Protein AF-A0A8S4QL87-F1 (afdb_monomer)

Sequence (64 aa):
LTIVAETGVNPNVRRHVFCQGVLNGGLNEWQFLYLRRLASNNQADQSAMLRSLGCTTNEQAVQA

Structure (mmCIF, N/CA/C/O backbone):
data_AF-A0A8S4QL87-F1
#
_entry.id   AF-A0A8S4QL87-F1
#
loop_
_atom_site.group_PDB
_atom_site.id
_atom_site.type_symbol
_atom_site.label_atom_id
_atom_site.label_alt_id
_atom_site.label_comp_id
_atom_site.label_asym_id
_atom_site.label_entity_id
_atom_site.label_seq_id
_atom_site.pdbx_PDB_ins_code
_atom_site.Cartn_x
_atom_site.Cartn_y
_atom_site.Cartn_z
_atom_site.occupancy
_atom_site.B_iso_or_equiv
_atom_site.auth_seq_id
_atom_site.auth_comp_id
_atom_site.auth_asym_id
_atom_site.auth_atom_id
_atom_site.pdbx_PDB_model_num
ATOM 1 N N . LEU A 1 1 ? 20.835 -11.909 -0.978 1.00 36.34 1 LEU A N 1
ATOM 2 C CA . LEU A 1 1 ? 20.132 -11.024 -1.933 1.00 36.34 1 LEU A CA 1
ATOM 3 C C . LEU A 1 1 ? 19.198 -11.883 -2.769 1.00 36.34 1 LEU A C 1
ATOM 5 O O . LEU A 1 1 ? 19.606 -12.403 -3.798 1.00 36.34 1 LEU A O 1
ATOM 9 N N . THR A 1 2 ? 17.974 -12.107 -2.301 1.00 35.12 2 THR A N 1
ATOM 10 C CA . THR A 1 2 ? 16.972 -12.791 -3.121 1.00 35.12 2 THR A CA 1
ATOM 11 C C . THR A 1 2 ? 16.288 -11.712 -3.942 1.00 35.12 2 THR A C 1
ATOM 13 O O . THR A 1 2 ? 15.438 -10.988 -3.431 1.00 35.12 2 THR A O 1
ATOM 16 N N . ILE A 1 3 ? 16.716 -11.549 -5.194 1.00 49.59 3 ILE A N 1
ATOM 17 C CA . ILE A 1 3 ? 15.945 -10.800 -6.184 1.00 49.59 3 ILE A CA 1
ATOM 18 C C . ILE A 1 3 ? 14.738 -11.684 -6.493 1.00 49.59 3 ILE A C 1
ATOM 20 O O . ILE A 1 3 ? 14.762 -12.493 -7.416 1.00 49.59 3 ILE A O 1
ATOM 24 N N . VAL A 1 4 ? 13.692 -11.587 -5.671 1.00 52.38 4 VAL A N 1
ATOM 25 C CA . VAL A 1 4 ? 12.364 -11.904 -6.177 1.00 52.38 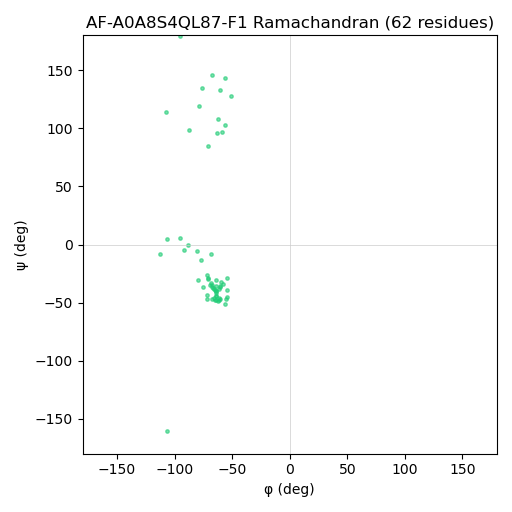4 VAL A CA 1
ATOM 26 C C . VAL A 1 4 ? 12.125 -10.872 -7.267 1.00 52.38 4 VAL A C 1
ATOM 28 O O . VAL A 1 4 ? 12.017 -9.677 -6.997 1.00 52.38 4 VAL A O 1
ATOM 31 N N . ALA A 1 5 ? 12.156 -11.306 -8.524 1.00 46.25 5 ALA A N 1
ATOM 32 C CA . ALA A 1 5 ? 11.522 -10.535 -9.572 1.00 46.25 5 ALA A CA 1
ATOM 33 C C . ALA A 1 5 ? 10.054 -10.446 -9.148 1.00 46.25 5 ALA A C 1
ATOM 35 O O . ALA A 1 5 ? 9.314 -11.417 -9.295 1.00 46.25 5 ALA A O 1
ATOM 36 N N . GLU A 1 6 ? 9.661 -9.341 -8.505 1.00 57.59 6 GLU A N 1
ATOM 37 C CA . GLU A 1 6 ? 8.256 -9.055 -8.251 1.00 57.59 6 GLU A CA 1
ATOM 38 C C . GLU A 1 6 ? 7.588 -9.070 -9.622 1.00 57.59 6 GLU A C 1
ATOM 40 O O . GLU A 1 6 ? 7.731 -8.134 -10.413 1.00 57.59 6 GLU A O 1
ATOM 45 N N . THR A 1 7 ? 6.889 -10.156 -9.939 1.00 69.81 7 THR A N 1
ATOM 46 C CA . THR A 1 7 ? 5.980 -10.178 -11.074 1.00 69.81 7 THR A CA 1
ATOM 47 C C . THR A 1 7 ? 4.903 -9.157 -10.748 1.00 69.81 7 THR A C 1
ATOM 49 O O . THR A 1 7 ? 3.992 -9.424 -9.961 1.00 69.81 7 THR A O 1
ATOM 52 N N . GLY A 1 8 ? 5.079 -7.942 -11.267 1.00 80.38 8 GLY A N 1
ATOM 53 C CA . GLY A 1 8 ? 4.161 -6.843 -11.036 1.00 80.38 8 GLY A CA 1
ATOM 54 C C . GLY A 1 8 ? 2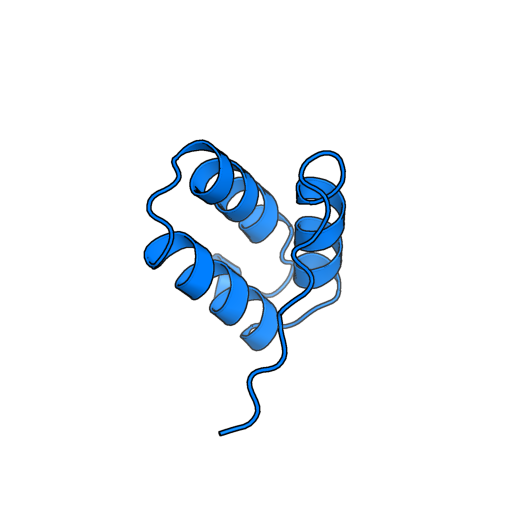.753 -7.242 -11.455 1.00 80.38 8 GLY A C 1
ATOM 55 O O . GLY A 1 8 ? 2.554 -7.956 -12.440 1.00 80.38 8 GLY A O 1
ATOM 56 N N . VAL A 1 9 ? 1.759 -6.779 -10.703 1.00 87.38 9 VAL A N 1
ATOM 57 C CA . VAL A 1 9 ? 0.362 -7.015 -11.062 1.00 87.38 9 VAL A CA 1
ATOM 58 C C . VAL A 1 9 ? 0.090 -6.393 -12.431 1.00 87.38 9 VAL A C 1
ATOM 60 O O . VAL A 1 9 ? 0.435 -5.233 -12.665 1.00 87.38 9 VAL A O 1
ATOM 63 N N . ASN A 1 10 ? -0.558 -7.150 -13.322 1.00 90.69 10 ASN A N 1
ATOM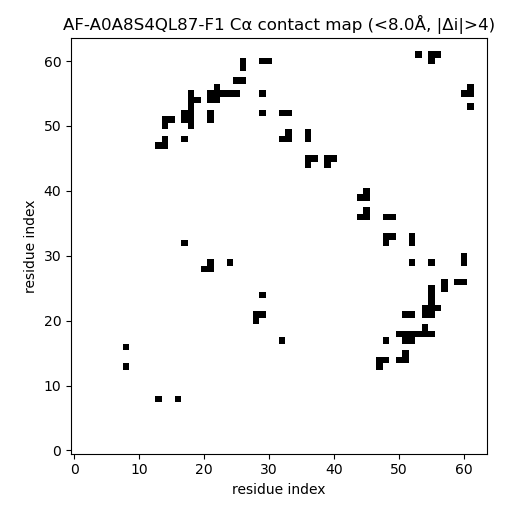 64 C CA . ASN A 1 10 ? -0.928 -6.660 -14.647 1.00 90.69 10 ASN A CA 1
ATOM 65 C C . ASN A 1 10 ? -1.669 -5.304 -14.528 1.00 90.69 10 ASN A C 1
ATOM 67 O O . ASN A 1 10 ? -2.653 -5.213 -13.780 1.00 90.69 10 ASN A O 1
ATOM 71 N N . PRO A 1 11 ? -1.236 -4.250 -15.254 1.00 90.25 11 PRO A N 1
ATOM 72 C CA . PRO A 1 11 ? -1.800 -2.907 -15.126 1.00 90.25 11 PRO A CA 1
ATOM 73 C C . PRO A 1 11 ? -3.319 -2.817 -15.299 1.00 90.25 11 PRO A C 1
ATOM 75 O O . PRO A 1 11 ? -3.950 -1.964 -14.675 1.00 90.25 11 PRO A O 1
ATOM 78 N N . ASN A 1 12 ? -3.915 -3.719 -16.081 1.00 91.56 12 ASN A N 1
ATOM 79 C CA . ASN A 1 12 ? -5.353 -3.733 -16.346 1.00 91.56 12 ASN A CA 1
ATOM 80 C C . ASN A 1 12 ? -6.178 -4.184 -15.130 1.00 91.56 12 ASN A C 1
ATOM 82 O O . ASN A 1 12 ? -7.327 -3.774 -14.981 1.00 91.56 12 ASN A O 1
ATOM 86 N N . VAL A 1 13 ? -5.596 -4.988 -14.235 1.00 93.81 13 VAL A N 1
ATOM 87 C CA . VAL A 1 13 ? -6.282 -5.526 -13.043 1.00 93.81 13 VAL A CA 1
ATOM 88 C C . VAL A 1 13 ? -5.726 -4.977 -11.729 1.00 93.81 13 VAL A C 1
ATOM 90 O O . VAL A 1 13 ? -6.330 -5.176 -10.675 1.00 93.81 13 VAL A O 1
ATOM 93 N N . ARG A 1 14 ? -4.616 -4.227 -11.768 1.00 93.50 14 ARG A N 1
ATOM 94 C CA . ARG A 1 14 ? -3.889 -3.781 -10.568 1.00 93.50 14 ARG A CA 1
ATOM 95 C C . ARG A 1 14 ? -4.739 -3.036 -9.552 1.00 93.50 14 ARG A C 1
ATOM 97 O O . ARG A 1 14 ? -4.594 -3.265 -8.364 1.00 93.50 14 ARG A O 1
ATOM 104 N N . ARG A 1 15 ? -5.658 -2.177 -10.002 1.00 93.69 15 ARG A N 1
ATOM 105 C CA . ARG A 1 15 ? -6.512 -1.401 -9.092 1.00 93.69 15 ARG A CA 1
ATOM 106 C C . ARG A 1 15 ? -7.430 -2.317 -8.285 1.00 93.69 15 ARG A C 1
ATOM 108 O O . ARG A 1 15 ? -7.620 -2.084 -7.100 1.00 93.69 15 ARG A O 1
ATOM 115 N N . HIS A 1 16 ? -7.981 -3.354 -8.918 1.00 96.25 16 HIS A N 1
ATOM 116 C CA . HIS A 1 16 ? -8.817 -4.324 -8.220 1.00 96.25 16 HIS A CA 1
ATOM 117 C C . HIS A 1 16 ? -7.983 -5.136 -7.227 1.00 96.25 16 HIS A C 1
ATOM 119 O O . HIS A 1 16 ? -8.347 -5.221 -6.061 1.00 96.25 16 HIS A O 1
ATOM 125 N N . VAL A 1 17 ? -6.824 -5.641 -7.659 1.00 96.19 17 VAL A N 1
ATOM 126 C CA . VAL A 1 17 ? -5.921 -6.427 -6.804 1.00 96.19 17 VAL A CA 1
ATOM 127 C C . VAL A 1 17 ? -5.435 -5.623 -5.596 1.00 96.19 17 VAL A C 1
ATOM 129 O O . VAL A 1 17 ? -5.507 -6.111 -4.475 1.00 96.19 17 VAL A O 1
ATOM 132 N N . PHE A 1 18 ? -4.993 -4.379 -5.793 1.00 97.12 18 PHE A N 1
ATOM 133 C CA . PHE A 1 18 ? -4.545 -3.513 -4.701 1.00 97.12 18 PHE A CA 1
ATOM 134 C C . PHE A 1 18 ? -5.682 -3.186 -3.734 1.00 97.12 18 PHE A C 1
ATOM 136 O O . PHE A 1 18 ? -5.492 -3.274 -2.527 1.00 97.12 18 PHE A O 1
ATOM 143 N N . CYS A 1 19 ? -6.865 -2.848 -4.254 1.00 97.88 19 CYS A N 1
ATOM 144 C CA . CYS A 1 19 ? -8.030 -2.566 -3.424 1.00 97.88 19 CYS A CA 1
ATOM 145 C C . CYS A 1 19 ? -8.425 -3.790 -2.590 1.00 97.88 19 CYS A C 1
ATOM 147 O O . CYS A 1 19 ? -8.614 -3.656 -1.391 1.00 97.88 19 CYS A O 1
ATOM 149 N N . GLN A 1 20 ? -8.479 -4.987 -3.186 1.00 98.19 20 GLN A N 1
ATOM 150 C CA . GLN A 1 20 ? -8.786 -6.220 -2.453 1.00 98.19 20 GLN A CA 1
ATOM 151 C C . GLN A 1 20 ? -7.700 -6.582 -1.434 1.00 98.19 20 GLN A C 1
ATOM 153 O O . GLN A 1 20 ? -8.033 -7.009 -0.332 1.00 98.19 20 GLN A O 1
ATOM 158 N N . GLY A 1 21 ? -6.422 -6.378 -1.763 1.00 96.31 21 GLY A N 1
ATOM 159 C CA . GLY A 1 21 ? -5.319 -6.620 -0.833 1.00 96.31 21 GLY A CA 1
ATOM 160 C C . GLY A 1 21 ? -5.363 -5.701 0.388 1.00 96.31 21 GLY A C 1
ATOM 161 O O . GLY A 1 21 ? -5.178 -6.164 1.504 1.00 96.31 21 GLY A O 1
ATOM 162 N N . VAL A 1 22 ? -5.666 -4.416 0.190 1.00 97.75 22 VAL A N 1
ATOM 163 C CA . VAL A 1 22 ? -5.794 -3.441 1.285 1.00 97.75 22 VAL A CA 1
ATOM 164 C C . VAL A 1 22 ? -7.103 -3.610 2.065 1.00 97.75 22 VAL A C 1
ATOM 166 O O . VAL A 1 22 ? -7.107 -3.434 3.278 1.00 97.75 22 VAL A O 1
ATOM 169 N N . LEU A 1 23 ? -8.204 -3.953 1.390 1.00 97.94 23 LEU A N 1
ATOM 170 C CA . LEU A 1 23 ? -9.515 -4.184 2.006 1.00 97.94 23 LEU A CA 1
ATOM 171 C C . LEU A 1 23 ? -9.495 -5.383 2.959 1.00 97.94 23 LEU A C 1
ATOM 173 O O . LEU A 1 23 ? -10.058 -5.312 4.043 1.00 97.94 23 LEU A O 1
ATOM 177 N N . ASN A 1 24 ? -8.863 -6.482 2.539 1.00 97.50 24 ASN A N 1
ATOM 178 C CA . ASN A 1 24 ? -8.764 -7.706 3.338 1.00 97.50 24 ASN A CA 1
ATOM 179 C C . ASN A 1 24 ? -7.492 -7.746 4.206 1.00 97.50 24 ASN A C 1
ATOM 181 O O . ASN A 1 24 ? -7.297 -8.694 4.963 1.00 97.50 24 ASN A O 1
ATOM 185 N N . GLY A 1 25 ? -6.616 -6.750 4.060 1.00 95.19 25 GLY A N 1
ATOM 186 C CA . GLY A 1 25 ? -5.371 -6.609 4.806 1.00 95.19 25 GLY A CA 1
ATOM 187 C C . GLY A 1 25 ? -5.511 -5.711 6.034 1.00 95.19 25 GLY A C 1
ATOM 188 O O . GLY A 1 25 ? -6.574 -5.162 6.329 1.00 95.19 25 GLY A O 1
ATOM 189 N N . GLY A 1 26 ? -4.409 -5.555 6.761 1.00 94.94 26 GLY A N 1
ATOM 190 C CA . GLY A 1 26 ? -4.305 -4.655 7.903 1.00 94.94 26 GLY A CA 1
ATOM 191 C C . GLY A 1 26 ? -3.477 -3.408 7.597 1.00 94.94 26 GLY A C 1
ATOM 192 O O . GLY A 1 26 ? -3.229 -3.037 6.447 1.00 94.94 26 GLY A O 1
ATOM 193 N N . LEU A 1 27 ? -3.003 -2.766 8.667 1.00 97.38 27 LEU A N 1
ATOM 194 C CA . LEU A 1 27 ? -2.132 -1.595 8.575 1.00 97.38 27 LEU A CA 1
ATOM 195 C C . LEU A 1 27 ? -0.842 -1.886 7.786 1.00 97.38 27 LEU A C 1
ATOM 197 O O . LEU A 1 27 ? -0.371 -1.019 7.058 1.00 97.38 27 LEU A O 1
ATOM 201 N N . ASN A 1 28 ? -0.300 -3.104 7.881 1.00 97.88 28 ASN A N 1
ATOM 202 C CA . ASN A 1 28 ? 0.935 -3.489 7.192 1.00 97.88 28 ASN A CA 1
ATOM 203 C C . ASN A 1 28 ? 0.772 -3.477 5.666 1.00 97.88 28 ASN A C 1
ATOM 205 O O . ASN A 1 28 ? 1.593 -2.884 4.965 1.00 97.88 28 ASN A O 1
ATOM 209 N N . GLU A 1 29 ? -0.294 -4.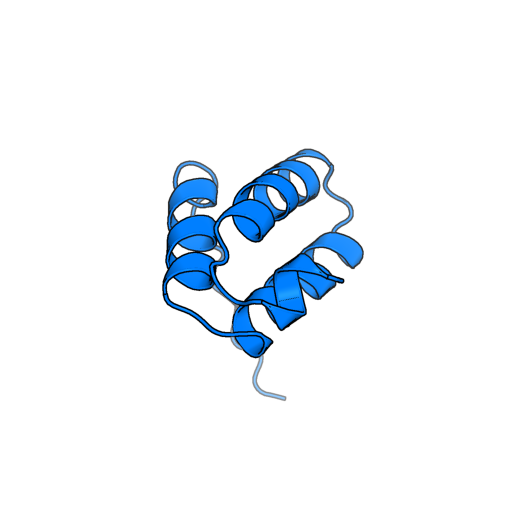085 5.141 1.00 97.50 29 GLU A N 1
ATOM 210 C CA . GLU A 1 29 ? -0.582 -4.110 3.702 1.00 97.50 29 GLU A CA 1
ATOM 211 C C . GLU A 1 29 ? -0.881 -2.704 3.172 1.00 97.50 29 GLU A C 1
ATOM 213 O O . GLU A 1 29 ? -0.424 -2.329 2.086 1.00 97.50 29 GLU A O 1
ATOM 218 N N . TRP A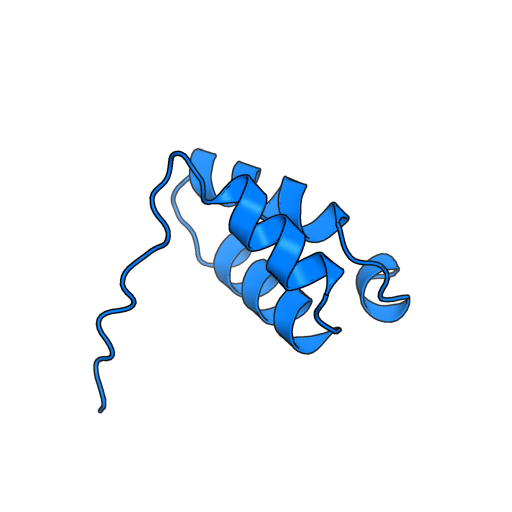 1 30 ? -1.599 -1.899 3.961 1.00 98.19 30 TRP A N 1
ATOM 219 C CA . TRP A 1 30 ? -1.832 -0.495 3.642 1.00 98.19 30 TRP A CA 1
ATOM 220 C C . TRP A 1 30 ? -0.518 0.294 3.585 1.00 98.19 30 TRP A C 1
ATOM 222 O O . TRP A 1 30 ? -0.250 0.979 2.597 1.00 98.19 30 TRP A O 1
ATOM 232 N N . GLN A 1 31 ? 0.342 0.152 4.598 1.00 98.19 31 GLN A N 1
ATOM 233 C CA . GLN A 1 31 ? 1.609 0.877 4.684 1.00 98.19 31 GLN A CA 1
ATOM 234 C C . GLN A 1 31 ? 2.583 0.446 3.587 1.00 98.19 31 GLN A C 1
ATOM 236 O O . GLN A 1 31 ? 3.258 1.292 2.999 1.00 98.19 31 GLN A O 1
ATOM 241 N N . PHE A 1 32 ? 2.604 -0.840 3.241 1.00 97.12 32 PHE A N 1
ATOM 242 C CA . PHE A 1 32 ? 3.347 -1.344 2.091 1.00 97.12 32 PHE A CA 1
ATOM 243 C C . PHE A 1 32 ? 2.929 -0.631 0.798 1.00 97.12 32 PHE A C 1
ATOM 245 O O . PHE A 1 32 ? 3.777 -0.092 0.078 1.00 97.12 32 PHE A O 1
ATOM 252 N N . LEU A 1 33 ? 1.623 -0.572 0.511 1.00 97.06 33 LEU A N 1
ATOM 253 C CA . LEU A 1 33 ? 1.122 0.078 -0.700 1.00 97.06 33 LEU A CA 1
ATOM 254 C C . LEU A 1 33 ? 1.351 1.599 -0.672 1.00 97.06 33 LEU A C 1
ATOM 256 O O . LEU A 1 33 ? 1.646 2.200 -1.709 1.00 97.06 33 LEU A O 1
ATOM 260 N N . TYR A 1 34 ? 1.265 2.219 0.505 1.00 97.81 34 TYR A N 1
ATOM 261 C CA . TYR A 1 34 ? 1.541 3.640 0.706 1.00 97.81 34 TYR A CA 1
ATOM 262 C C . TYR A 1 34 ? 3.007 3.984 0.420 1.00 97.81 34 TYR A C 1
ATOM 264 O O . TYR A 1 34 ? 3.286 4.894 -0.364 1.00 97.81 34 TYR A O 1
ATOM 272 N N . LEU A 1 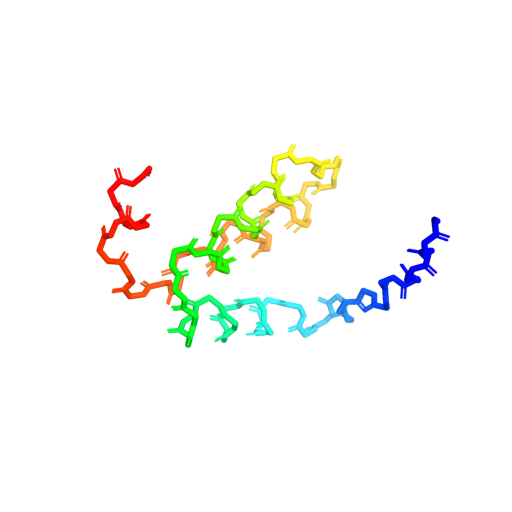35 ? 3.951 3.217 0.965 1.00 97.88 35 LEU A N 1
ATOM 273 C CA . LEU A 1 35 ? 5.378 3.403 0.697 1.00 97.88 35 LEU A CA 1
ATOM 274 C C . LEU A 1 35 ? 5.706 3.155 -0.780 1.00 97.88 35 LEU A C 1
ATOM 276 O O . LEU A 1 35 ? 6.444 3.931 -1.389 1.00 97.88 35 LEU A O 1
ATOM 280 N N . ARG A 1 36 ? 5.091 2.138 -1.396 1.00 95.81 36 ARG A N 1
ATOM 281 C CA . ARG A 1 36 ? 5.229 1.875 -2.836 1.00 95.81 36 ARG A CA 1
ATOM 282 C C . ARG A 1 36 ? 4.712 3.037 -3.688 1.00 95.81 36 ARG A C 1
ATOM 284 O O . ARG A 1 36 ? 5.329 3.368 -4.700 1.00 95.81 36 ARG A O 1
ATOM 291 N N . ARG A 1 37 ? 3.617 3.688 -3.277 1.00 96.50 37 ARG A N 1
ATOM 292 C CA . ARG A 1 37 ? 3.106 4.903 -3.930 1.00 96.50 37 ARG A CA 1
ATOM 293 C C . ARG A 1 37 ? 4.128 6.034 -3.856 1.00 96.50 37 ARG A C 1
ATOM 295 O O . ARG A 1 37 ? 4.382 6.655 -4.882 1.00 96.50 37 ARG A O 1
ATOM 302 N N . LEU A 1 38 ? 4.700 6.291 -2.679 1.00 97.19 38 LEU A N 1
ATOM 303 C CA . LEU A 1 38 ? 5.686 7.361 -2.481 1.00 97.19 38 LEU A CA 1
ATOM 304 C C . LEU A 1 38 ? 6.979 7.127 -3.274 1.00 97.19 38 LEU A C 1
ATOM 306 O O . LEU A 1 38 ? 7.557 8.076 -3.795 1.00 97.19 38 LEU A O 1
ATOM 310 N N . ALA A 1 39 ? 7.405 5.871 -3.404 1.00 97.44 39 ALA A N 1
ATOM 311 C CA . ALA A 1 39 ? 8.592 5.497 -4.169 1.00 97.44 39 ALA A CA 1
ATOM 312 C C . ALA A 1 39 ? 8.370 5.485 -5.695 1.00 97.44 39 ALA A C 1
ATOM 314 O O . ALA A 1 39 ? 9.332 5.399 -6.458 1.00 97.44 39 ALA A O 1
ATOM 315 N N . SER A 1 40 ? 7.120 5.532 -6.166 1.00 94.94 40 SER A N 1
ATOM 316 C CA . SER A 1 40 ? 6.818 5.453 -7.594 1.00 94.94 40 SER A CA 1
ATOM 317 C C . SER A 1 40 ? 7.112 6.774 -8.300 1.00 94.94 40 SER A C 1
ATOM 319 O O . SER A 1 40 ? 6.679 7.831 -7.856 1.00 94.94 40 SER A O 1
ATOM 321 N N . ASN A 1 41 ? 7.770 6.710 -9.456 1.00 96.50 41 ASN A N 1
ATOM 322 C CA . ASN A 1 41 ? 7.955 7.838 -10.374 1.00 96.50 41 ASN A CA 1
ATOM 323 C C . ASN A 1 41 ? 6.904 7.873 -11.503 1.00 96.50 41 ASN A C 1
ATOM 325 O O . ASN A 1 41 ? 7.005 8.689 -12.417 1.00 96.50 41 ASN A O 1
ATOM 329 N N . ASN A 1 42 ? 5.901 6.990 -11.464 1.00 94.44 42 ASN A N 1
ATOM 330 C CA . ASN A 1 42 ? 4.854 6.893 -12.474 1.00 94.44 42 ASN A CA 1
ATOM 331 C C . ASN A 1 42 ? 3.532 7.435 -11.914 1.00 94.44 42 ASN A C 1
ATOM 333 O O . ASN A 1 42 ? 2.919 6.847 -11.023 1.00 94.44 42 ASN A O 1
ATOM 337 N N . GLN A 1 43 ? 3.050 8.544 -12.478 1.00 96.38 43 GLN A N 1
ATOM 338 C CA . GLN A 1 43 ? 1.828 9.209 -12.017 1.00 96.38 43 GLN A CA 1
ATOM 339 C C . GLN A 1 43 ? 0.578 8.311 -12.105 1.00 96.38 43 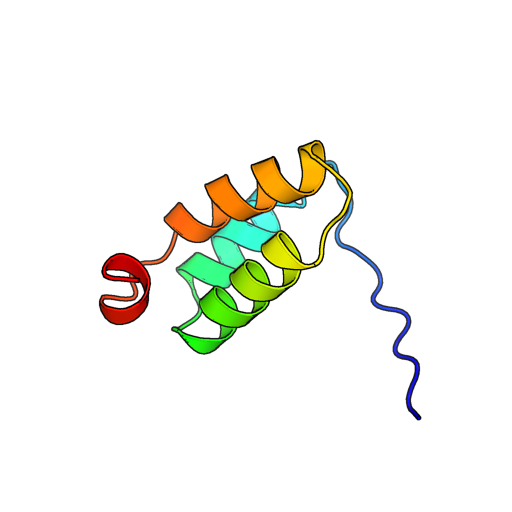GLN A C 1
ATOM 341 O O . GLN A 1 43 ? -0.301 8.373 -11.237 1.00 96.38 43 GLN A O 1
ATOM 346 N N . ALA A 1 44 ? 0.478 7.459 -13.130 1.00 94.12 44 ALA A N 1
ATOM 347 C CA . ALA A 1 44 ? -0.650 6.544 -13.291 1.00 94.12 44 ALA A CA 1
ATOM 348 C C . ALA A 1 44 ? -0.641 5.449 -12.216 1.00 94.12 44 ALA A C 1
ATOM 350 O O . ALA A 1 44 ? -1.702 5.036 -11.736 1.00 94.12 44 ALA A O 1
ATOM 351 N N . ASP A 1 45 ? 0.544 4.998 -11.814 1.00 93.81 45 ASP A N 1
ATOM 352 C CA . ASP A 1 45 ? 0.732 4.009 -10.753 1.00 93.81 45 ASP A CA 1
ATOM 353 C C . ASP A 1 45 ? 0.423 4.627 -9.391 1.00 93.81 45 ASP A C 1
ATOM 355 O O . ASP A 1 45 ? -0.378 4.070 -8.637 1.00 93.81 45 ASP A O 1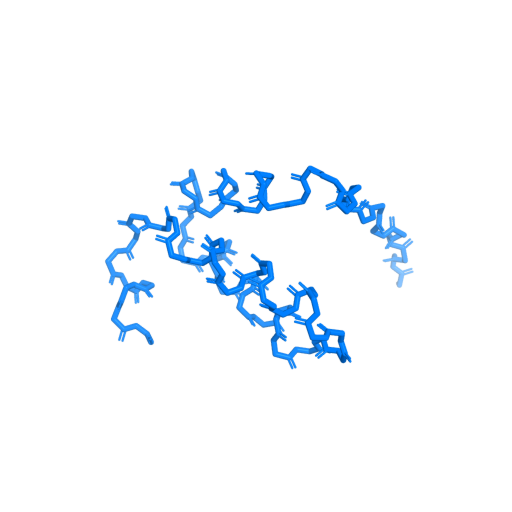
ATOM 359 N N . GLN A 1 46 ? 0.951 5.823 -9.116 1.00 96.94 46 GLN A N 1
ATOM 360 C CA . GLN A 1 46 ? 0.626 6.589 -7.911 1.00 96.94 46 GLN A CA 1
ATOM 361 C C . GLN A 1 46 ? -0.886 6.794 -7.762 1.00 96.94 46 GLN A C 1
ATOM 363 O O . GLN A 1 46 ? -1.446 6.579 -6.687 1.00 96.94 46 GLN A O 1
ATOM 368 N N . SER A 1 47 ? -1.560 7.166 -8.854 1.00 97.12 47 SER A N 1
ATOM 369 C CA . SER A 1 47 ? -3.009 7.390 -8.874 1.00 97.12 47 SER A CA 1
ATOM 370 C C . SER A 1 47 ? -3.810 6.099 -8.680 1.00 97.12 47 SER A C 1
ATOM 372 O O . SER A 1 47 ? -4.909 6.127 -8.126 1.00 97.12 47 SER A O 1
ATOM 374 N N . ALA A 1 48 ? -3.306 4.960 -9.160 1.00 96.69 48 ALA A N 1
ATOM 375 C CA . ALA A 1 48 ? -3.941 3.662 -8.943 1.00 96.69 48 ALA A CA 1
ATOM 376 C C . ALA A 1 48 ? -3.789 3.204 -7.485 1.00 96.69 48 ALA A C 1
ATOM 378 O O . ALA A 1 48 ? -4.767 2.757 -6.883 1.00 96.69 48 ALA A O 1
ATOM 379 N N . MET A 1 49 ? -2.596 3.366 -6.908 1.00 97.75 49 MET A N 1
ATOM 380 C CA . MET A 1 49 ? -2.320 3.033 -5.510 1.00 97.75 49 MET A CA 1
ATOM 381 C C . MET A 1 49 ? -3.108 3.928 -4.554 1.00 97.75 49 MET A C 1
ATOM 383 O O . MET A 1 49 ? -3.779 3.406 -3.674 1.00 97.75 49 MET A O 1
ATOM 387 N N . LEU A 1 50 ? -3.134 5.248 -4.781 1.00 97.56 50 LEU A N 1
ATOM 388 C CA . LEU A 1 50 ? -3.900 6.191 -3.957 1.00 97.56 50 LEU A CA 1
ATOM 389 C C . LEU A 1 50 ? -5.383 5.814 -3.871 1.00 97.56 50 LEU A C 1
ATOM 391 O O . LEU A 1 50 ? -5.943 5.758 -2.784 1.00 97.56 50 LEU A O 1
ATOM 395 N N . ARG A 1 51 ? -6.011 5.499 -5.010 1.00 97.62 51 ARG A N 1
ATOM 396 C CA . ARG A 1 51 ? -7.415 5.060 -5.021 1.00 97.62 51 ARG A CA 1
ATOM 397 C C . ARG A 1 51 ? -7.627 3.736 -4.289 1.00 97.62 51 ARG A C 1
ATOM 399 O O . ARG A 1 51 ? -8.697 3.522 -3.742 1.00 97.62 51 ARG A O 1
ATOM 406 N N . SER A 1 52 ? -6.626 2.860 -4.296 1.00 97.94 52 SER A N 1
ATOM 407 C CA . SER A 1 52 ? -6.704 1.546 -3.653 1.00 97.94 52 SER A CA 1
ATOM 408 C C . SER A 1 52 ? -6.483 1.620 -2.139 1.00 97.94 52 SER A C 1
ATOM 410 O O . SER A 1 52 ? -7.090 0.847 -1.409 1.00 97.94 52 SER A O 1
ATOM 412 N N . LEU A 1 53 ? -5.679 2.575 -1.655 1.00 98.06 53 LEU A N 1
ATOM 413 C CA . LEU A 1 53 ? -5.494 2.839 -0.220 1.00 98.06 53 LEU A CA 1
ATOM 414 C C . LEU A 1 53 ? -6.810 3.216 0.473 1.00 98.06 53 LEU A C 1
ATOM 416 O O . LEU A 1 53 ? -7.017 2.850 1.625 1.00 98.06 53 LEU A O 1
ATOM 420 N N . GLY A 1 54 ? -7.719 3.884 -0.245 1.00 97.12 54 GLY A N 1
ATOM 421 C CA . GLY A 1 54 ? -9.059 4.208 0.251 1.00 97.12 54 GLY A CA 1
ATOM 422 C C . GLY A 1 54 ? -9.983 2.999 0.442 1.00 97.12 54 GLY A C 1
ATOM 423 O O . GLY A 1 54 ? -11.063 3.164 0.994 1.00 97.12 54 GLY A O 1
ATOM 424 N N . CYS A 1 55 ? -9.589 1.797 0.006 1.00 98.00 55 CYS A N 1
ATOM 425 C CA . CYS A 1 55 ? -10.367 0.577 0.233 1.00 98.00 55 CYS A CA 1
ATOM 426 C C . CYS A 1 55 ? -10.167 -0.028 1.630 1.00 98.00 55 CYS A C 1
ATOM 428 O O . CYS A 1 55 ? -10.809 -1.023 1.944 1.00 98.00 55 CYS A O 1
ATOM 430 N N . THR A 1 56 ? -9.259 0.509 2.450 1.00 97.94 56 THR A N 1
ATOM 431 C CA . THR A 1 56 ? -9.009 -0.039 3.787 1.00 97.94 56 THR A CA 1
ATOM 432 C C . THR A 1 56 ? -10.203 0.155 4.716 1.00 97.94 56 THR A C 1
ATOM 434 O O . THR A 1 56 ? -10.882 1.179 4.672 1.00 97.94 56 THR A O 1
ATOM 437 N N . THR A 1 57 ? -10.418 -0.812 5.602 1.00 96.94 57 THR A N 1
ATOM 438 C CA . THR A 1 57 ? -11.320 -0.691 6.757 1.00 96.94 57 THR A CA 1
ATOM 439 C C . THR A 1 57 ? -10.548 -0.552 8.070 1.00 96.94 57 THR A C 1
ATOM 441 O O . THR A 1 57 ? -11.148 -0.567 9.141 1.00 96.94 57 THR A O 1
ATOM 444 N N . ASN A 1 58 ? -9.214 -0.456 8.017 1.00 97.62 58 ASN A N 1
ATOM 445 C CA . ASN A 1 58 ? -8.379 -0.339 9.204 1.00 97.62 58 ASN A CA 1
ATOM 446 C C . ASN A 1 58 ? -8.407 1.101 9.739 1.00 97.62 58 ASN A C 1
ATOM 448 O O . ASN A 1 58 ? -7.976 2.031 9.061 1.00 97.62 58 ASN A O 1
ATOM 452 N N . GLU A 1 59 ? -8.868 1.280 10.976 1.00 96.81 59 GLU A N 1
ATOM 453 C CA . GLU A 1 59 ? -9.032 2.606 11.585 1.00 96.81 59 GLU A CA 1
ATOM 454 C C . GLU A 1 59 ? -7.719 3.391 11.685 1.00 96.81 59 GLU A C 1
ATOM 456 O O . GLU A 1 59 ? -7.712 4.597 11.461 1.00 96.81 59 GLU A O 1
ATOM 461 N N . GLN A 1 60 ? -6.595 2.721 11.960 1.00 96.50 60 GLN A N 1
ATOM 462 C CA . GLN A 1 60 ? -5.291 3.386 12.051 1.00 96.50 60 GLN A CA 1
ATOM 463 C C . GLN A 1 60 ? -4.840 3.914 10.685 1.00 96.50 60 GLN A C 1
ATOM 465 O O . GLN A 1 60 ? -4.272 4.998 10.605 1.00 96.50 60 GLN A O 1
ATOM 470 N N . ALA A 1 61 ? -5.130 3.176 9.612 1.00 95.81 61 ALA A N 1
ATOM 471 C CA . ALA A 1 61 ? -4.828 3.591 8.247 1.00 95.81 61 ALA A CA 1
ATOM 472 C C . ALA A 1 61 ? -5.715 4.753 7.761 1.00 95.81 61 ALA A C 1
ATOM 474 O O . ALA A 1 61 ? -5.280 5.550 6.936 1.00 95.81 61 ALA A O 1
ATOM 475 N N . VAL A 1 62 ? -6.947 4.869 8.269 1.00 93.75 62 VAL A N 1
ATOM 476 C CA . VAL A 1 62 ? -7.872 5.968 7.927 1.00 93.75 62 VAL A CA 1
ATOM 477 C C . VAL A 1 62 ? -7.430 7.306 8.529 1.00 93.75 62 VAL A C 1
ATOM 479 O O . VAL A 1 62 ? -7.706 8.352 7.949 1.00 93.75 62 VAL A O 1
ATOM 482 N N . GLN A 1 63 ? -6.751 7.283 9.677 1.00 90.12 63 GLN A N 1
ATOM 483 C CA . GLN A 1 63 ? -6.289 8.487 10.383 1.00 90.12 63 GLN A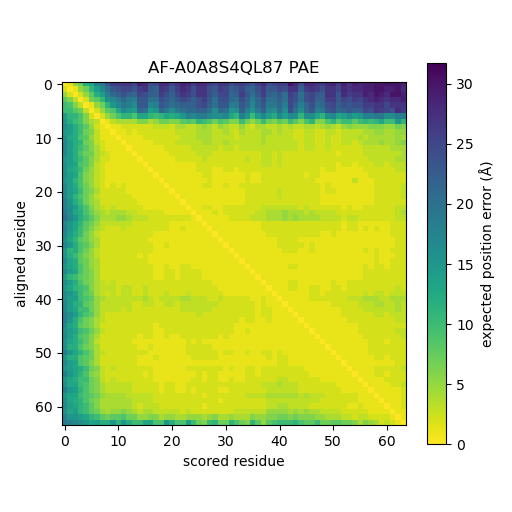 CA 1
ATOM 484 C C . GLN A 1 63 ? -4.897 8.976 9.934 1.00 90.12 63 GLN A C 1
ATOM 486 O O . GLN A 1 63 ? -4.390 9.944 10.502 1.00 90.12 63 GLN A O 1
ATOM 491 N N . ALA A 1 64 ? -4.264 8.282 8.983 1.00 80.12 64 ALA A N 1
ATOM 492 C CA . ALA A 1 64 ? -2.884 8.512 8.548 1.00 80.12 64 ALA A CA 1
ATOM 493 C C . ALA A 1 64 ? -2.731 9.608 7.480 1.00 80.12 64 ALA A C 1
ATOM 495 O O . ALA A 1 64 ? -3.650 9.789 6.648 1.00 80.12 64 ALA A O 1
#

Nearest PDB structures (foldseek):
  7u0l-assembly1_A  TM=9.702E-01  e=1.383E-01  Canis lupus familiaris
  8jkt-assembly1_A  TM=9.363E-01  e=1.868E-01  Felis catus
  8yzi-assembly1_D  TM=9.192E-01  e=2.376E-01  Canis lupus familiaris
  6u7f-assembly2_B  TM=9.530E-01  e=3.841E-01  Homo sapiens
  5t8y-assembly2_B  TM=6.653E-01  e=5.086E+00  Bacillus subtilis subsp. subtilis str. 168

Solvent-accessible surface area (backbone atoms only — not comparable to full-atom values): 3753 Å² total; per-residue (Å²): 135,84,80,70,76,74,80,69,69,58,80,93,51,33,48,59,55,46,19,52,49,18,40,78,38,48,59,66,49,38,49,52,50,50,53,51,32,72,72,48,91,44,71,70,56,30,55,39,40,57,62,12,59,72,41,45,78,41,68,72,60,72,76,104

Organism: NCBI:txid348720

Foldseek 3Di:
DPPPVPPDDDPVCNLVVLLVQQLPDEPVSLVVLVVVLVPDPDPSSVVSSVNSSVSHPYPVSVVD

Radius of gyration: 11.82 Å; Cα contacts (8 Å, |Δi|>4): 58; chains: 1; bounding box: 32×22×28 Å

Secondary structure (DSSP, 8-state):
-------PPPTTTHHHHHHHHHHSS-HHHHHHHHHHHHH---HHHHHHHHHHHTT---HHHHT-

InterPro domains:
  IPR024571 ERAP1-like C-terminal domain [PF11838] (7-63)

pLDDT: mean 90.47, std 15.21, range [35.12, 98.19]

Mean predicted aligned error: 4.88 Å